Protein AF-A0A1M5LAU8-F1 (afdb_monomer)

Mean predicted aligned error: 12.4 Å

Sequence (121 aa):
MTQSQPYWGGLESFYNTNSQVSGYITAKPKKMEINEFINKHKIQKKILNSFSHLVNSNKIEDLNIEDKEISIDIKKFDYKQTELNQHSFQTSILKNKKEIGYYTVIFTNEGNEIDDFFVIN

Solvent-accessible surface area (backbone atoms only — not comparable to full-atom values): 7764 Å² total; per-residue (Å²): 140,82,85,87,85,86,89,87,80,85,88,84,88,79,88,78,91,75,77,92,79,86,72,84,77,80,72,75,77,56,77,70,60,54,54,51,50,38,61,78,54,41,42,65,61,50,52,54,51,51,51,52,48,54,62,69,76,46,55,46,77,83,65,71,41,97,60,85,78,58,47,66,45,80,91,52,62,52,76,46,72,45,99,83,66,29,45,35,39,36,27,45,27,28,43,92,88,36,76,48,32,38,38,34,41,31,22,44,88,87,52,45,80,75,52,75,46,83,46,67,114

pLDDT: mean 80.53, std 23.38, range [31.09, 97.38]

Nearest PDB structures (foldseek):
  4ayd-assembly2_C  TM=8.236E-01  e=9.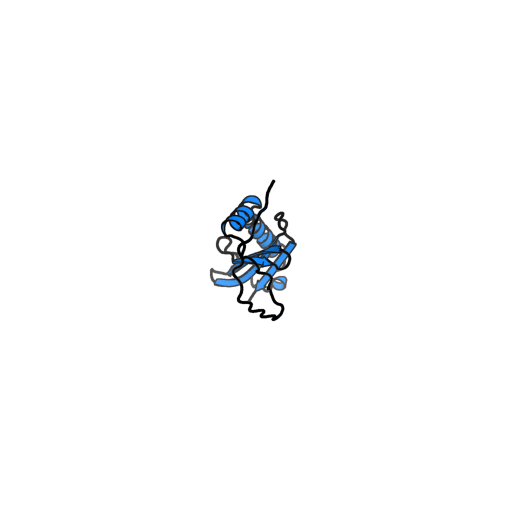091E-01  Neisseria meningitidis MC58
  4aye-assembly3_F  TM=7.198E-01  e=9.677E-01  Neisseria meningitidis MC58
  5nqp-assembly3_B  TM=7.014E-01  e=9.091E-01  Neisseria meningitidis
  8v1l-assembly1_A  TM=6.044E-01  e=3.595E+00  Homo sapiens
  6ntr-assembly4_D  TM=4.571E-01  e=8.624E+00  Brucella abortus

Foldseek 3Di:
DDDDDDDDDDDDDDDDDDDDDDDDPPPFPDPVVVVVLCVVLVLLVVQQVVVVCVLVVDDCVVLVHPDSQKDWPSVDWDWDQDPVRKIKIKTFIDDPNDGFWMKIWIADSVGHTDDIDRDGD

Organism: NCBI:txid468056

Structure (mmCIF, N/CA/C/O backbone):
data_AF-A0A1M5LAU8-F1
#
_entry.id   AF-A0A1M5LAU8-F1
#
loop_
_atom_site.group_PDB
_atom_site.id
_atom_site.type_symbol
_atom_site.label_atom_id
_atom_site.label_alt_id
_atom_site.label_comp_id
_atom_site.label_asym_id
_atom_site.label_entity_id
_atom_site.label_seq_id
_atom_site.pdbx_PDB_ins_code
_atom_site.Cartn_x
_atom_site.Cartn_y
_atom_site.Cartn_z
_atom_site.occupancy
_atom_site.B_iso_or_equiv
_atom_site.auth_seq_id
_atom_site.auth_comp_id
_atom_site.auth_asym_id
_atom_site.auth_atom_id
_atom_site.pdbx_PDB_model_num
ATOM 1 N N . MET A 1 1 ? 62.198 -28.556 -41.399 1.00 43.38 1 MET A N 1
ATOM 2 C CA . MET A 1 1 ? 62.046 -30.013 -41.180 1.00 43.38 1 MET A CA 1
ATOM 3 C C . MET A 1 1 ? 62.850 -30.289 -39.914 1.00 43.38 1 MET A C 1
ATOM 5 O O . MET A 1 1 ? 63.981 -29.841 -39.877 1.00 43.38 1 MET A O 1
ATOM 9 N N . THR A 1 2 ? 62.330 -30.801 -38.799 1.00 36.25 2 THR A N 1
ATOM 10 C CA . THR A 1 2 ? 61.552 -32.036 -38.652 1.00 36.25 2 THR A CA 1
ATOM 11 C C . THR A 1 2 ? 60.929 -32.063 -37.237 1.00 36.25 2 THR A C 1
ATOM 13 O O . THR A 1 2 ? 61.617 -31.782 -36.267 1.00 36.25 2 THR A O 1
ATOM 16 N N . GLN A 1 3 ? 59.629 -32.374 -37.191 1.00 33.59 3 GLN A N 1
ATOM 17 C CA . GLN A 1 3 ? 58.858 -33.184 -36.226 1.00 33.59 3 GLN A CA 1
ATOM 18 C C . GLN A 1 3 ? 58.784 -32.877 -34.714 1.00 33.59 3 GLN A C 1
ATOM 20 O O . GLN A 1 3 ? 59.742 -32.961 -33.956 1.00 33.59 3 GLN A O 1
ATOM 25 N N . SER A 1 4 ? 57.527 -32.687 -34.299 1.00 44.31 4 SER A N 1
ATOM 26 C CA . SER A 1 4 ? 56.950 -32.889 -32.969 1.00 44.31 4 SER A CA 1
ATOM 27 C C . SER A 1 4 ? 56.975 -34.358 -32.527 1.00 44.31 4 SER A C 1
ATOM 29 O O . SER A 1 4 ? 56.765 -35.246 -33.353 1.00 44.31 4 SER A O 1
ATOM 31 N N . GLN A 1 5 ? 57.058 -34.596 -31.213 1.00 43.62 5 GLN A N 1
ATOM 32 C CA . GLN A 1 5 ? 56.489 -35.786 -30.567 1.00 43.62 5 GLN A CA 1
ATOM 33 C C . GLN A 1 5 ? 55.802 -35.430 -29.229 1.00 43.62 5 GLN A C 1
ATOM 35 O O . GLN A 1 5 ? 56.149 -34.409 -28.631 1.00 43.62 5 GLN A O 1
ATOM 40 N N . PRO A 1 6 ? 54.795 -36.219 -28.796 1.00 47.03 6 PRO A N 1
ATOM 41 C CA . PRO A 1 6 ? 53.782 -35.817 -27.820 1.00 47.03 6 PRO A CA 1
ATOM 42 C C . PRO A 1 6 ? 54.034 -36.398 -26.420 1.00 47.03 6 PRO A C 1
ATOM 44 O O . PRO A 1 6 ? 54.649 -37.455 -26.286 1.00 47.03 6 PRO A O 1
ATOM 47 N N . TYR A 1 7 ? 53.488 -35.757 -25.382 1.00 35.19 7 TYR A N 1
ATOM 48 C CA . TYR A 1 7 ? 53.433 -36.334 -24.036 1.00 35.19 7 TYR A CA 1
ATOM 49 C C . TYR A 1 7 ? 52.019 -36.836 -23.730 1.00 35.19 7 TYR A C 1
ATOM 51 O O . TYR A 1 7 ? 51.059 -36.066 -23.710 1.00 35.19 7 TYR A O 1
ATOM 59 N N . TRP A 1 8 ? 51.923 -38.146 -23.511 1.00 34.69 8 TRP A N 1
ATOM 60 C CA . TRP A 1 8 ? 50.771 -38.852 -22.965 1.00 34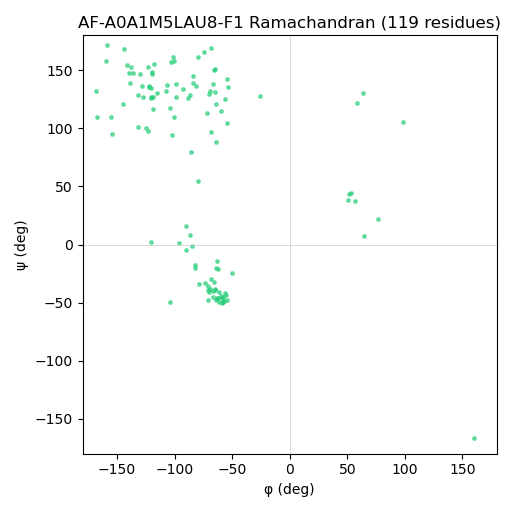.69 8 TRP A CA 1
ATOM 61 C C . TRP A 1 8 ? 50.928 -38.975 -21.447 1.00 34.69 8 TRP A C 1
ATOM 63 O O . TRP A 1 8 ? 51.978 -39.386 -20.960 1.00 34.69 8 TRP A O 1
ATOM 73 N N . GLY A 1 9 ? 49.858 -38.681 -20.714 1.00 37.81 9 GLY A N 1
ATOM 74 C CA . GLY A 1 9 ? 49.680 -39.023 -19.305 1.00 37.81 9 GLY A CA 1
ATOM 75 C C . GLY A 1 9 ? 48.185 -39.115 -19.016 1.00 37.81 9 GLY A C 1
ATOM 76 O O . GLY A 1 9 ? 47.536 -38.090 -18.839 1.00 37.81 9 GLY A O 1
ATOM 77 N N . GLY A 1 10 ? 47.646 -40.339 -19.089 1.00 33.84 10 GLY A N 1
ATOM 78 C CA . GLY A 1 10 ? 46.235 -40.686 -18.870 1.00 33.84 10 GLY A CA 1
ATOM 79 C C . GLY A 1 10 ? 45.777 -40.460 -17.421 1.00 33.84 10 GLY A C 1
ATOM 80 O O . GLY A 1 10 ? 46.599 -40.397 -16.515 1.00 33.84 10 GLY A O 1
ATOM 81 N N . LEU A 1 11 ? 44.497 -40.146 -17.202 1.00 36.56 11 LEU A N 1
ATOM 82 C CA . LEU A 1 11 ? 43.328 -41.046 -17.088 1.00 36.56 11 LEU A CA 1
ATOM 83 C C . LEU A 1 11 ? 43.000 -41.293 -15.612 1.00 36.56 11 LEU A C 1
ATOM 85 O O . LEU A 1 11 ? 43.663 -42.105 -14.992 1.00 36.56 11 LEU A O 1
ATOM 89 N N . GLU A 1 12 ? 41.925 -40.674 -15.118 1.00 39.06 12 GLU A N 1
ATOM 90 C CA . GLU A 1 12 ? 40.815 -41.418 -14.510 1.00 39.06 12 GLU A CA 1
ATOM 91 C C . GLU A 1 12 ? 39.492 -40.710 -14.839 1.00 39.06 12 GLU A C 1
ATOM 93 O O . GLU A 1 12 ? 39.292 -39.524 -14.579 1.00 39.06 12 GLU A O 1
ATOM 98 N N . SER A 1 13 ? 38.612 -41.462 -15.500 1.00 36.34 13 SER A N 1
ATOM 99 C CA . SER A 1 13 ? 37.209 -41.136 -15.728 1.00 36.34 13 SER A CA 1
ATOM 100 C C . SER A 1 13 ? 36.402 -41.488 -14.489 1.00 36.34 13 SER A C 1
ATOM 102 O O . SER A 1 13 ? 36.483 -42.621 -14.030 1.00 36.34 13 SER A O 1
ATOM 104 N N . PHE A 1 14 ? 35.491 -40.606 -14.088 1.00 36.47 14 PHE A N 1
ATOM 105 C CA . PHE A 1 14 ? 34.209 -41.042 -13.544 1.00 36.47 14 PHE A CA 1
ATOM 106 C C . PHE A 1 14 ? 33.097 -40.257 -14.234 1.00 36.47 14 PHE A C 1
ATOM 108 O O . PHE A 1 14 ? 32.829 -39.099 -13.922 1.00 36.47 14 PHE A O 1
ATOM 115 N N . TYR A 1 15 ? 32.448 -40.910 -15.198 1.00 31.09 15 TYR A N 1
ATOM 116 C CA . TYR A 1 15 ? 31.085 -40.561 -15.567 1.00 31.09 15 TYR A CA 1
ATOM 117 C C . TYR A 1 15 ? 30.193 -40.852 -14.358 1.00 31.09 15 TYR A C 1
ATOM 119 O O . TYR A 1 15 ? 30.101 -41.997 -13.921 1.00 31.09 15 TYR A O 1
ATOM 127 N N . ASN A 1 16 ? 29.503 -39.833 -13.852 1.00 35.41 16 ASN A N 1
ATOM 128 C CA . ASN A 1 16 ? 28.250 -40.035 -13.138 1.00 35.41 16 ASN A CA 1
ATOM 129 C C . ASN A 1 16 ? 27.170 -39.208 -13.837 1.00 35.41 16 ASN A C 1
ATOM 131 O O . ASN A 1 16 ? 27.059 -37.996 -13.668 1.00 35.41 16 ASN A O 1
ATOM 135 N N . THR A 1 17 ? 26.416 -39.886 -14.695 1.00 45.34 17 THR A N 1
ATOM 136 C CA . THR A 1 17 ? 25.131 -39.430 -15.207 1.00 45.34 17 THR A CA 1
ATOM 137 C C . THR A 1 17 ? 24.105 -39.529 -14.089 1.00 45.34 17 THR A C 1
ATOM 139 O O . THR A 1 17 ? 23.742 -40.639 -13.714 1.00 45.34 17 THR A O 1
ATOM 142 N N . ASN A 1 18 ? 23.589 -38.397 -13.613 1.00 35.59 18 ASN A N 1
ATOM 143 C CA . ASN A 1 18 ? 22.239 -38.332 -13.066 1.00 35.59 18 ASN A CA 1
ATOM 144 C C . ASN A 1 18 ? 21.671 -36.912 -13.170 1.00 35.59 18 ASN A C 1
ATOM 146 O O . ASN A 1 18 ? 22.083 -36.006 -12.459 1.00 35.59 18 ASN A O 1
ATOM 150 N N . SER A 1 19 ? 20.694 -36.805 -14.072 1.00 34.84 19 SER A N 1
ATOM 151 C CA . SER A 1 19 ? 19.398 -36.151 -13.890 1.00 34.84 19 SER A CA 1
ATOM 152 C C . SER A 1 19 ? 19.324 -34.640 -13.615 1.00 34.84 19 SER A C 1
ATOM 154 O O . SER A 1 19 ? 19.918 -34.094 -12.693 1.00 34.84 19 SER A O 1
ATOM 156 N N . GLN A 1 20 ? 18.466 -33.995 -14.412 1.00 44.34 20 GLN A N 1
ATOM 157 C CA . GLN A 1 20 ? 17.750 -32.747 -14.127 1.00 44.34 20 GLN A CA 1
ATOM 158 C C . GLN A 1 20 ? 17.550 -32.524 -12.619 1.00 44.34 20 GLN A C 1
ATOM 160 O O . GLN A 1 20 ? 17.037 -33.421 -11.959 1.00 44.34 20 GLN A O 1
ATOM 165 N N . VAL A 1 21 ? 17.938 -31.364 -12.077 1.00 43.25 21 VAL A N 1
ATOM 166 C CA . VAL A 1 21 ? 17.101 -30.159 -11.894 1.00 43.25 21 VAL A CA 1
ATOM 167 C C . VAL A 1 21 ? 18.053 -29.005 -11.533 1.00 43.25 21 VAL A C 1
ATOM 169 O O . VAL A 1 21 ? 18.616 -28.997 -10.443 1.00 43.25 21 VAL A O 1
ATOM 172 N N . SER A 1 22 ? 18.273 -28.023 -12.412 1.00 33.66 22 SER A N 1
ATOM 173 C CA . SER A 1 22 ? 18.903 -26.763 -11.984 1.00 33.66 22 SER A CA 1
ATOM 174 C C . SER A 1 22 ? 17.795 -25.734 -11.863 1.00 33.66 22 SER A C 1
ATOM 176 O O . SER A 1 22 ? 17.319 -25.188 -12.856 1.00 33.66 22 SER A O 1
ATOM 178 N N . GLY A 1 23 ? 17.291 -25.609 -10.635 1.00 35.16 23 GLY A N 1
ATOM 179 C CA . GLY A 1 23 ? 16.216 -24.697 -10.287 1.00 35.16 23 GLY A CA 1
ATOM 180 C C . GLY A 1 23 ? 16.551 -23.272 -10.704 1.00 35.16 23 GLY A C 1
ATOM 181 O O . GLY A 1 23 ? 17.694 -22.827 -10.597 1.00 35.16 23 GLY A O 1
ATOM 182 N N . TYR A 1 24 ? 15.534 -22.551 -11.164 1.00 38.94 24 TYR A N 1
ATOM 183 C CA . TYR A 1 24 ? 15.59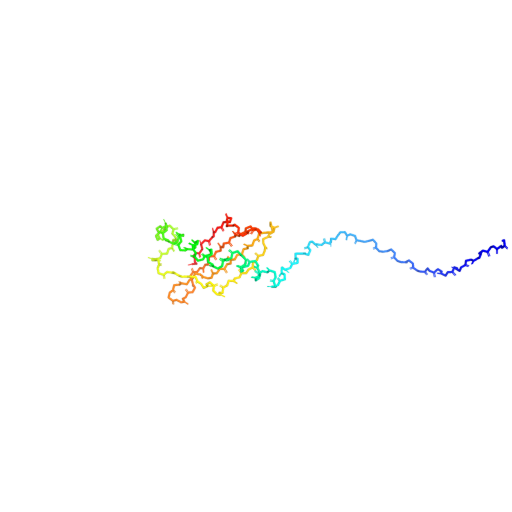0 -21.107 -11.296 1.00 38.94 24 TYR A CA 1
ATOM 184 C C . TYR A 1 24 ? 15.991 -20.527 -9.938 1.00 38.94 24 TYR A C 1
ATOM 186 O O . TYR A 1 24 ? 15.200 -20.511 -8.996 1.00 38.94 24 TYR A O 1
ATOM 194 N N . ILE A 1 25 ? 17.244 -20.091 -9.817 1.00 45.47 25 ILE A N 1
ATOM 195 C CA . ILE A 1 25 ? 17.686 -19.305 -8.674 1.00 45.47 25 ILE A CA 1
ATOM 196 C C . ILE A 1 25 ? 16.975 -17.964 -8.828 1.00 45.47 25 ILE A C 1
ATOM 198 O O . ILE A 1 25 ? 17.412 -17.107 -9.594 1.00 45.47 25 ILE A O 1
ATOM 202 N N . THR A 1 26 ? 15.849 -17.787 -8.139 1.00 47.00 26 THR A N 1
ATOM 203 C CA . THR A 1 26 ? 15.236 -16.475 -7.932 1.00 47.00 26 THR A CA 1
ATOM 204 C C . THR A 1 26 ? 16.222 -15.663 -7.098 1.00 47.00 26 THR A C 1
ATOM 206 O O . THR A 1 26 ? 16.231 -15.711 -5.866 1.00 47.00 26 THR A O 1
ATOM 209 N N . ALA A 1 27 ? 17.143 -14.978 -7.777 1.00 50.94 27 ALA A N 1
ATOM 210 C CA . ALA A 1 27 ? 18.071 -14.064 -7.142 1.00 50.94 27 ALA A CA 1
ATOM 211 C C . ALA A 1 27 ? 17.241 -12.981 -6.452 1.00 50.94 27 ALA A C 1
ATOM 213 O O . ALA A 1 27 ? 16.520 -12.228 -7.104 1.00 50.94 27 ALA A O 1
ATOM 214 N N . LYS A 1 28 ? 17.308 -12.927 -5.118 1.00 53.47 28 LYS A N 1
ATOM 215 C CA . LYS A 1 28 ? 16.715 -11.821 -4.368 1.00 53.47 28 LYS A CA 1
ATOM 216 C C . LYS A 1 28 ? 17.327 -10.524 -4.916 1.00 53.47 28 LYS A C 1
ATOM 218 O O . LYS A 1 28 ? 18.558 -10.428 -4.921 1.00 53.47 28 LYS A O 1
ATOM 223 N N . PRO A 1 29 ? 16.522 -9.550 -5.366 1.00 58.12 29 PRO A N 1
ATOM 224 C CA . PRO A 1 29 ? 17.033 -8.283 -5.878 1.00 58.12 29 PRO A CA 1
ATOM 225 C C . PRO A 1 29 ? 17.971 -7.643 -4.856 1.00 58.12 29 PRO A C 1
ATOM 227 O O . PRO A 1 29 ? 17.706 -7.629 -3.645 1.00 58.12 29 PRO A O 1
ATOM 230 N N . LYS A 1 30 ? 19.109 -7.146 -5.337 1.00 63.06 30 LYS A N 1
ATOM 231 C CA . LYS A 1 30 ? 20.138 -6.567 -4.477 1.00 63.06 30 LYS A CA 1
ATOM 232 C C . LYS A 1 30 ? 19.546 -5.315 -3.825 1.00 63.06 30 LYS A C 1
ATOM 234 O O . LYS A 1 30 ? 19.000 -4.458 -4.509 1.00 63.06 30 LYS A O 1
ATOM 239 N N . LYS A 1 31 ? 19.673 -5.171 -2.500 1.00 62.28 31 LYS A N 1
ATOM 240 C CA . LYS A 1 31 ? 19.082 -4.066 -1.705 1.00 62.28 31 LYS A CA 1
ATOM 241 C C . LYS A 1 31 ? 19.363 -2.650 -2.262 1.00 62.28 31 LYS A C 1
ATOM 243 O O . LYS A 1 31 ? 18.609 -1.722 -1.995 1.00 62.28 31 LYS A O 1
ATOM 248 N N . MET A 1 32 ? 20.444 -2.485 -3.025 1.00 64.56 32 MET A N 1
ATOM 249 C CA . MET A 1 32 ? 20.804 -1.233 -3.697 1.00 64.56 32 MET A CA 1
ATOM 250 C C . MET A 1 32 ? 19.855 -0.886 -4.861 1.00 64.56 32 MET A C 1
ATOM 252 O O . MET A 1 32 ? 19.423 0.256 -4.962 1.00 64.56 32 MET A O 1
ATOM 256 N N . GLU A 1 33 ? 19.443 -1.873 -5.659 1.00 82.44 33 GLU A N 1
ATOM 257 C CA . GLU A 1 33 ? 18.597 -1.683 -6.849 1.00 82.44 33 GLU A CA 1
ATOM 258 C C . GLU A 1 33 ? 17.154 -1.308 -6.476 1.00 82.44 33 GLU A C 1
ATOM 260 O O . GLU A 1 33 ? 16.529 -0.469 -7.122 1.00 82.44 33 GLU A O 1
ATOM 265 N N . ILE A 1 34 ? 16.629 -1.862 -5.377 1.00 89.00 34 ILE A N 1
ATOM 266 C CA . ILE A 1 34 ? 15.270 -1.540 -4.921 1.00 89.00 34 ILE A CA 1
ATOM 267 C C . ILE A 1 34 ? 15.160 -0.119 -4.357 1.00 89.00 34 ILE A C 1
ATOM 269 O O . ILE A 1 34 ? 14.186 0.577 -4.632 1.00 89.00 34 ILE A O 1
ATOM 273 N N . ASN A 1 35 ? 16.163 0.352 -3.610 1.00 91.12 35 ASN A N 1
ATOM 274 C CA . ASN A 1 35 ? 16.166 1.724 -3.098 1.00 91.12 35 ASN A CA 1
ATOM 275 C C . ASN A 1 35 ? 16.233 2.744 -4.243 1.00 91.12 35 ASN A C 1
ATOM 277 O O . ASN A 1 35 ? 15.562 3.775 -4.194 1.00 91.12 35 ASN A O 1
ATOM 281 N N . GLU A 1 36 ? 17.005 2.447 -5.290 1.00 93.56 36 GLU A N 1
ATOM 282 C CA . GLU A 1 36 ? 17.034 3.256 -6.508 1.00 93.56 36 GLU A CA 1
ATOM 283 C C . GLU A 1 36 ? 15.670 3.281 -7.198 1.00 93.56 36 GLU A C 1
ATOM 285 O O . GLU A 1 36 ? 15.184 4.364 -7.527 1.00 93.56 36 GLU A O 1
ATOM 290 N N . PHE A 1 37 ? 15.008 2.129 -7.342 1.00 93.56 37 PHE A N 1
ATOM 291 C CA . PHE A 1 37 ? 13.653 2.049 -7.890 1.00 93.56 37 PHE A CA 1
ATOM 292 C C . PHE A 1 37 ? 12.649 2.884 -7.076 1.00 93.56 37 PHE A C 1
ATOM 294 O O . PHE A 1 37 ? 11.934 3.720 -7.639 1.00 93.56 37 PHE A O 1
ATOM 301 N N . ILE A 1 38 ? 12.644 2.726 -5.746 1.00 94.38 38 ILE A N 1
ATOM 302 C CA . ILE A 1 38 ? 11.774 3.475 -4.826 1.00 94.38 38 ILE A CA 1
ATOM 303 C C . ILE A 1 38 ? 11.942 4.982 -5.026 1.00 94.38 38 ILE A C 1
ATOM 305 O O . ILE A 1 38 ? 10.949 5.706 -5.154 1.00 94.38 38 ILE A O 1
ATOM 309 N N . ASN A 1 39 ? 13.190 5.448 -5.080 1.00 95.44 39 ASN A N 1
ATOM 310 C CA . ASN A 1 39 ? 13.511 6.865 -5.210 1.00 95.44 39 ASN A CA 1
ATOM 311 C C . ASN A 1 39 ? 13.171 7.403 -6.603 1.00 95.44 39 ASN A C 1
ATOM 313 O O . ASN A 1 39 ? 12.498 8.430 -6.720 1.00 95.44 39 ASN A O 1
ATOM 317 N N . LYS A 1 40 ? 13.586 6.695 -7.660 1.00 96.38 40 LYS A N 1
ATOM 318 C CA . LYS A 1 40 ? 13.357 7.075 -9.060 1.00 96.38 40 LYS A CA 1
ATOM 319 C C . LYS A 1 40 ? 11.869 7.229 -9.365 1.00 96.38 40 LYS A C 1
ATOM 321 O O . LYS A 1 40 ? 11.467 8.220 -9.972 1.00 96.38 40 LYS A O 1
ATOM 326 N N . HIS A 1 41 ? 11.049 6.283 -8.907 1.00 96.25 41 HIS A N 1
ATOM 327 C CA . HIS A 1 41 ? 9.613 6.247 -9.200 1.00 96.25 41 HIS A CA 1
ATOM 328 C C . HIS A 1 41 ? 8.740 6.869 -8.101 1.00 96.25 41 HIS A C 1
ATOM 330 O O . HIS A 1 41 ? 7.517 6.917 -8.244 1.00 96.25 41 HIS A O 1
ATOM 336 N N . LYS A 1 42 ? 9.352 7.398 -7.030 1.00 96.25 42 LYS A N 1
ATOM 337 C CA . LYS A 1 42 ? 8.669 8.010 -5.875 1.00 96.25 42 LYS A CA 1
ATOM 338 C C . LYS A 1 42 ? 7.616 7.076 -5.266 1.00 96.25 42 LYS A C 1
ATOM 340 O O . LYS A 1 42 ? 6.506 7.510 -4.951 1.00 96.25 42 LYS A O 1
ATOM 345 N N . ILE A 1 43 ? 7.969 5.801 -5.098 1.00 95.56 43 ILE A N 1
ATOM 346 C CA . ILE A 1 43 ? 7.039 4.722 -4.725 1.00 95.56 43 ILE A CA 1
ATOM 347 C C . ILE A 1 43 ? 6.286 5.030 -3.431 1.00 95.56 43 ILE A C 1
ATOM 349 O O . ILE A 1 43 ? 5.067 4.906 -3.398 1.00 95.56 43 ILE A O 1
ATOM 353 N N . GLN A 1 44 ? 6.965 5.551 -2.406 1.00 95.62 44 GLN A N 1
ATOM 354 C CA . GLN A 1 44 ? 6.308 5.924 -1.148 1.00 95.62 44 GLN A CA 1
ATOM 355 C C . GLN A 1 44 ? 5.160 6.923 -1.348 1.00 95.62 44 GLN A C 1
ATOM 357 O O . GLN A 1 44 ? 4.092 6.777 -0.760 1.00 95.62 44 GLN A O 1
ATOM 362 N N . LYS A 1 45 ? 5.357 7.927 -2.215 1.00 96.12 45 LYS A N 1
ATOM 363 C CA . LYS A 1 45 ? 4.317 8.912 -2.533 1.00 96.12 45 LYS A CA 1
ATOM 364 C C . LYS A 1 45 ? 3.153 8.264 -3.282 1.00 96.12 45 LYS A C 1
ATOM 366 O O . LYS A 1 45 ? 2.007 8.610 -3.021 1.00 96.12 45 LYS A O 1
ATOM 371 N N . LYS A 1 46 ? 3.443 7.347 -4.209 1.00 96.31 46 LYS A N 1
ATOM 372 C CA . LYS A 1 46 ? 2.409 6.631 -4.965 1.00 96.31 46 LYS A CA 1
ATOM 373 C C . LYS A 1 46 ? 1.552 5.761 -4.052 1.00 96.31 46 LYS A C 1
ATOM 375 O O . LYS A 1 46 ? 0.341 5.910 -4.084 1.00 96.31 46 LYS A O 1
ATOM 380 N N . ILE A 1 47 ? 2.170 4.973 -3.173 1.00 96.69 47 ILE A N 1
ATOM 381 C CA . ILE A 1 47 ? 1.454 4.135 -2.199 1.00 96.69 47 ILE A CA 1
ATOM 382 C C . ILE A 1 47 ? 0.568 4.994 -1.286 1.00 96.69 47 ILE A C 1
ATOM 384 O O . ILE A 1 47 ? -0.600 4.673 -1.111 1.00 96.69 47 ILE A O 1
ATOM 388 N N . LEU A 1 48 ? 1.077 6.112 -0.747 1.00 96.75 48 LEU A N 1
ATOM 389 C CA . LEU A 1 48 ? 0.271 7.022 0.084 1.00 96.75 48 LEU A CA 1
ATOM 390 C C . LEU A 1 48 ? -0.937 7.591 -0.665 1.00 96.75 48 LEU A C 1
ATOM 392 O O . LEU A 1 48 ? -2.033 7.663 -0.112 1.00 96.75 48 LEU A O 1
ATOM 396 N N . ASN A 1 49 ? -0.733 8.015 -1.913 1.00 96.00 49 ASN A N 1
ATOM 397 C CA . ASN A 1 49 ? -1.801 8.566 -2.739 1.00 96.00 49 ASN A CA 1
ATOM 398 C C . ASN A 1 49 ? -2.850 7.505 -3.085 1.00 96.00 49 ASN A C 1
ATOM 400 O O . ASN A 1 49 ? -4.039 7.788 -2.972 1.00 96.00 49 ASN A O 1
ATOM 404 N N . SER A 1 50 ? -2.402 6.314 -3.482 1.00 95.62 50 SER A N 1
ATOM 405 C CA . SER A 1 50 ? -3.247 5.171 -3.828 1.00 95.62 50 SER A CA 1
ATOM 406 C C . SER A 1 50 ? -4.081 4.734 -2.613 1.00 95.62 50 SER A C 1
ATOM 408 O O . SER A 1 50 ? -5.308 4.770 -2.671 1.00 95.62 50 SER A O 1
ATOM 410 N N . PHE A 1 51 ? -3.450 4.546 -1.446 1.00 96.62 51 PHE A N 1
ATOM 411 C CA . PHE A 1 51 ? -4.149 4.248 -0.190 1.00 96.62 51 PHE A CA 1
ATOM 412 C C . PHE A 1 51 ? -5.191 5.315 0.177 1.00 96.62 51 PHE A C 1
ATOM 414 O O . PHE A 1 51 ? -6.340 5.002 0.479 1.00 96.62 51 PHE A O 1
ATOM 421 N N . SER A 1 52 ? -4.809 6.596 0.129 1.00 95.94 52 SER A N 1
ATOM 422 C CA . SER A 1 52 ? -5.727 7.700 0.428 1.00 95.94 52 SER A CA 1
ATOM 423 C C . SER A 1 52 ? -6.913 7.726 -0.538 1.00 95.94 52 SER A C 1
ATOM 425 O O . SER A 1 52 ? -8.051 7.938 -0.118 1.00 95.94 52 SER A O 1
ATOM 427 N N . HIS A 1 53 ? -6.673 7.485 -1.827 1.00 95.00 53 HIS A N 1
ATOM 428 C CA . HIS A 1 53 ? -7.731 7.405 -2.825 1.00 95.00 53 HIS A CA 1
ATOM 429 C C . HIS A 1 53 ? -8.681 6.236 -2.544 1.00 95.00 53 HIS A C 1
ATOM 431 O O . HIS A 1 53 ? -9.895 6.442 -2.553 1.00 95.00 53 HIS A O 1
ATOM 437 N N . LEU A 1 54 ? -8.152 5.046 -2.243 1.00 95.12 54 LEU A N 1
ATOM 438 C CA . LEU A 1 54 ? -8.939 3.860 -1.902 1.00 95.12 54 LEU A CA 1
ATOM 439 C C . LEU A 1 54 ? -9.832 4.113 -0.683 1.00 95.12 54 LEU A C 1
ATOM 441 O O . LEU A 1 54 ? -11.044 3.905 -0.758 1.00 95.12 54 LEU A O 1
ATOM 445 N N . VAL A 1 55 ? -9.272 4.6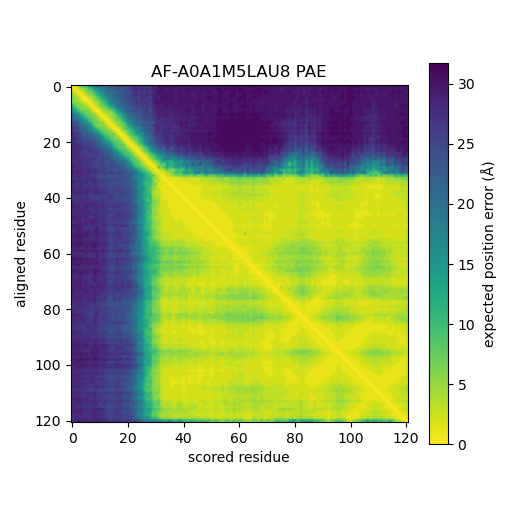31 0.413 1.00 95.56 55 VAL A N 1
ATOM 446 C CA . VAL A 1 55 ? -10.030 4.885 1.651 1.00 95.56 55 VAL A CA 1
ATOM 447 C C . VAL A 1 55 ? -11.100 5.959 1.444 1.00 95.56 55 VAL A C 1
ATOM 449 O O . VAL A 1 55 ? -12.217 5.853 1.954 1.00 95.56 55 VAL A O 1
ATOM 452 N N . ASN A 1 56 ? -10.800 7.009 0.679 1.00 95.38 56 ASN A N 1
ATOM 453 C CA . ASN A 1 56 ? -11.735 8.116 0.489 1.00 95.38 56 ASN A CA 1
ATOM 454 C C . ASN A 1 56 ? -12.844 7.810 -0.521 1.00 95.38 56 ASN A C 1
ATOM 456 O O . ASN A 1 56 ? -13.969 8.264 -0.313 1.00 95.38 56 ASN A O 1
ATOM 460 N N . SER A 1 57 ? -12.554 7.023 -1.558 1.00 95.25 57 SER A N 1
ATOM 461 C CA . SER A 1 57 ? -13.503 6.732 -2.641 1.00 95.25 57 SER A CA 1
ATOM 462 C C . SER A 1 57 ? -14.499 5.624 -2.305 1.00 95.25 57 SER A C 1
ATOM 464 O O . SER A 1 57 ? -15.558 5.561 -2.923 1.00 95.25 57 SER A O 1
ATOM 466 N N . ASN A 1 58 ? -14.191 4.776 -1.323 1.00 94.19 58 ASN A N 1
ATOM 467 C CA . ASN A 1 58 ? -15.068 3.688 -0.895 1.00 94.19 58 ASN A CA 1
ATOM 468 C C . ASN A 1 58 ? -15.846 4.048 0.375 1.00 94.19 58 ASN A C 1
ATOM 470 O O . ASN A 1 58 ? -15.452 4.936 1.146 1.00 94.19 58 ASN A O 1
ATOM 474 N N . LYS A 1 59 ? -16.975 3.370 0.598 1.00 94.69 59 LYS A N 1
ATOM 475 C CA . LYS A 1 59 ? -17.690 3.461 1.874 1.00 94.69 59 LYS A CA 1
ATOM 476 C C . LYS A 1 59 ? -17.017 2.572 2.917 1.00 94.69 59 LYS A C 1
ATOM 478 O O . LYS A 1 59 ? -16.232 1.689 2.586 1.00 94.69 59 LYS A O 1
ATOM 483 N N . ILE A 1 60 ? -17.307 2.829 4.188 1.00 94.06 60 ILE A N 1
ATOM 484 C CA . ILE A 1 60 ? -16.698 2.083 5.299 1.00 94.06 60 ILE A CA 1
ATOM 485 C C . ILE A 1 60 ? -17.134 0.610 5.296 1.00 94.06 60 ILE A C 1
ATOM 487 O O . ILE A 1 60 ? -16.333 -0.267 5.606 1.00 94.06 60 ILE A O 1
ATOM 491 N N . GLU A 1 61 ? -18.362 0.332 4.849 1.00 92.38 61 GLU A N 1
ATOM 492 C CA . GLU A 1 61 ? -18.918 -1.016 4.740 1.00 92.38 61 GLU A CA 1
ATOM 493 C C . GLU A 1 61 ? -18.228 -1.823 3.634 1.00 92.38 61 GLU A C 1
ATOM 495 O O . GLU A 1 61 ? -17.948 -3.004 3.824 1.00 92.38 61 GLU A O 1
ATOM 500 N N . ASP A 1 62 ? -17.894 -1.174 2.512 1.00 92.69 62 ASP A N 1
ATOM 501 C CA . ASP A 1 62 ? -17.193 -1.804 1.384 1.00 92.69 62 ASP A CA 1
ATOM 502 C C . ASP A 1 62 ? -15.747 -2.176 1.751 1.00 92.69 62 ASP A C 1
ATOM 504 O O . ASP A 1 62 ? -15.189 -3.139 1.230 1.00 92.69 62 ASP A O 1
ATOM 508 N N . LEU A 1 63 ? -15.141 -1.416 2.669 1.00 91.12 63 LEU A N 1
ATOM 509 C CA . LEU A 1 63 ? -13.784 -1.641 3.169 1.00 91.12 63 LEU A CA 1
ATOM 510 C C . LEU A 1 63 ? -13.735 -2.551 4.404 1.00 91.12 63 LEU A C 1
ATOM 512 O O . LEU A 1 63 ? -12.643 -2.864 4.872 1.00 91.12 63 LEU A O 1
ATOM 516 N N . ASN A 1 64 ? -14.890 -2.961 4.940 1.00 91.81 64 ASN A N 1
ATOM 517 C CA . ASN A 1 64 ? -14.997 -3.717 6.188 1.00 91.81 64 ASN A CA 1
ATOM 518 C C . ASN A 1 64 ? -14.238 -3.053 7.361 1.00 91.81 64 ASN A C 1
ATOM 520 O O . ASN A 1 64 ? -13.523 -3.712 8.116 1.00 91.81 64 ASN A O 1
ATOM 524 N N . ILE A 1 65 ? -14.371 -1.730 7.500 1.00 92.44 65 ILE A N 1
ATOM 525 C CA . ILE A 1 65 ? -13.781 -0.938 8.592 1.00 92.44 65 ILE A CA 1
ATOM 526 C C . ILE A 1 65 ? -14.865 -0.165 9.342 1.00 92.44 65 ILE A C 1
ATOM 528 O O . ILE A 1 65 ? -15.892 0.198 8.780 1.00 92.44 65 ILE A O 1
ATOM 532 N N . GLU A 1 66 ? -14.628 0.125 10.620 1.00 90.88 66 GLU A N 1
ATOM 533 C CA . GLU A 1 66 ? -15.586 0.878 11.446 1.00 90.88 66 GLU A CA 1
ATOM 534 C C . GLU A 1 66 ? -15.631 2.375 11.084 1.00 90.88 66 GLU A C 1
ATOM 536 O O . GLU A 1 66 ? -16.673 3.015 11.189 1.00 90.88 66 GLU A O 1
ATOM 541 N N . ASP A 1 67 ? -14.492 2.944 10.678 1.00 93.19 67 ASP A N 1
ATOM 542 C CA . ASP A 1 67 ? -14.332 4.347 10.299 1.00 93.19 67 ASP A CA 1
ATOM 543 C C . ASP A 1 67 ? -13.083 4.526 9.418 1.00 93.19 67 ASP A C 1
ATOM 545 O O . ASP A 1 67 ? -12.284 3.603 9.244 1.00 93.19 67 ASP A O 1
ATOM 549 N N . LYS A 1 68 ? -12.916 5.727 8.852 1.00 93.56 68 LYS A N 1
ATOM 550 C CA . LYS A 1 68 ? -11.785 6.077 7.977 1.00 93.56 68 LYS A CA 1
ATOM 551 C C . LYS A 1 68 ? -10.548 6.575 8.737 1.00 93.56 68 LYS A C 1
ATOM 553 O O . LYS A 1 68 ? -9.599 7.022 8.096 1.00 93.56 68 LYS A O 1
ATOM 558 N N . GLU A 1 69 ? -10.518 6.508 10.070 1.00 95.25 69 GLU A N 1
ATOM 559 C CA . GLU A 1 69 ? -9.365 6.911 10.893 1.00 95.25 69 GLU A CA 1
ATOM 560 C C . GLU A 1 69 ? -8.289 5.814 10.925 1.00 95.25 69 GLU A C 1
ATOM 562 O O . GLU A 1 69 ? -7.830 5.344 11.971 1.00 95.25 69 GLU A O 1
ATOM 567 N N . ILE A 1 70 ? -7.866 5.406 9.731 1.00 95.69 70 ILE A N 1
ATOM 568 C CA . ILE A 1 70 ? -6.837 4.402 9.495 1.00 95.69 70 ILE A CA 1
ATOM 569 C C . ILE A 1 70 ? -5.655 5.024 8.756 1.00 95.69 70 ILE A C 1
ATOM 571 O O . ILE A 1 70 ? -5.765 6.040 8.070 1.00 95.69 70 ILE A O 1
ATOM 575 N N . SER A 1 71 ? -4.487 4.420 8.910 1.00 95.75 71 SER A N 1
ATOM 576 C CA . SER A 1 71 ? -3.240 4.905 8.319 1.00 95.75 71 SER A CA 1
ATOM 577 C C . SER A 1 71 ? -2.360 3.740 7.892 1.00 95.75 71 SER A C 1
ATOM 579 O O . SER A 1 71 ? -2.624 2.604 8.263 1.00 95.75 71 SER A O 1
ATOM 581 N N . ILE A 1 72 ? -1.305 4.016 7.133 1.00 96.50 72 ILE A N 1
ATOM 582 C CA . ILE A 1 72 ? -0.273 3.032 6.791 1.00 96.50 72 ILE A CA 1
ATOM 583 C C . ILE A 1 72 ? 1.095 3.490 7.293 1.00 96.50 72 ILE A C 1
ATOM 585 O O . ILE A 1 72 ? 1.392 4.690 7.293 1.00 96.50 72 ILE A O 1
ATOM 589 N N . ASP A 1 73 ? 1.956 2.551 7.690 1.00 92.25 73 ASP A N 1
ATOM 590 C CA . ASP A 1 73 ? 3.349 2.860 8.040 1.00 92.25 73 ASP A CA 1
ATOM 591 C C . ASP A 1 73 ? 4.231 2.864 6.787 1.00 92.25 73 ASP A C 1
ATOM 593 O O . ASP A 1 73 ? 4.986 1.938 6.513 1.00 92.25 73 ASP A O 1
ATOM 597 N N . ILE A 1 74 ? 4.191 3.952 6.018 1.00 89.50 74 ILE A N 1
ATOM 598 C CA . ILE A 1 74 ? 4.958 4.052 4.764 1.00 89.50 74 ILE A CA 1
ATOM 599 C C . ILE A 1 74 ? 6.489 3.987 4.948 1.00 89.50 74 ILE A C 1
ATOM 601 O O . ILE A 1 74 ? 7.241 3.833 3.981 1.00 89.50 74 ILE A O 1
ATOM 605 N N . LYS A 1 75 ? 6.985 4.135 6.182 1.00 88.25 75 LYS A N 1
ATOM 606 C CA . LYS A 1 75 ? 8.414 3.977 6.489 1.00 88.25 75 LYS A CA 1
ATOM 607 C C . LYS A 1 75 ? 8.794 2.509 6.668 1.00 88.25 75 LYS A C 1
ATOM 609 O O . LYS A 1 75 ? 9.981 2.194 6.594 1.00 88.25 75 LYS A O 1
ATOM 614 N N . LYS A 1 76 ? 7.812 1.635 6.895 1.00 89.25 76 LYS A N 1
ATOM 615 C CA . LYS A 1 76 ? 7.973 0.193 7.060 1.00 89.25 76 LYS A CA 1
ATOM 616 C C . LYS A 1 76 ? 7.084 -0.535 6.062 1.00 89.25 76 LYS A C 1
ATOM 618 O O . LYS A 1 76 ? 5.885 -0.707 6.265 1.00 89.25 76 LYS A O 1
ATOM 623 N N . PHE A 1 77 ? 7.706 -0.975 4.981 1.00 92.38 77 PHE A N 1
ATOM 624 C CA . PHE A 1 77 ? 7.069 -1.871 4.036 1.00 92.38 77 PHE A CA 1
ATOM 625 C C . PHE A 1 77 ? 7.974 -3.057 3.745 1.00 92.38 77 PHE A C 1
ATOM 627 O O . PHE A 1 77 ? 9.203 -2.933 3.693 1.00 92.38 77 PHE A O 1
ATOM 634 N N . ASP A 1 78 ? 7.335 -4.190 3.517 1.00 94.38 78 ASP A N 1
ATOM 635 C CA . ASP A 1 78 ? 7.963 -5.367 2.961 1.00 94.38 78 ASP A CA 1
ATOM 636 C C . ASP A 1 78 ? 7.989 -5.257 1.443 1.00 94.38 78 ASP A C 1
ATOM 638 O O . ASP A 1 78 ? 7.079 -4.715 0.810 1.00 94.38 78 ASP A O 1
ATOM 642 N N . TYR A 1 79 ? 9.060 -5.775 0.856 1.00 94.50 79 TYR A N 1
ATOM 643 C CA . TYR A 1 79 ? 9.242 -5.805 -0.584 1.00 94.50 79 TYR A CA 1
ATOM 644 C C . TYR A 1 79 ? 9.430 -7.237 -1.065 1.00 94.50 79 TYR A C 1
ATOM 646 O O . TYR A 1 79 ? 10.228 -8.002 -0.513 1.00 94.50 79 TYR A O 1
ATOM 654 N N . LYS A 1 80 ? 8.736 -7.569 -2.152 1.00 94.12 80 LYS A N 1
ATOM 655 C CA . LYS A 1 80 ? 8.885 -8.828 -2.873 1.00 94.12 80 LYS A CA 1
ATOM 656 C C . LYS A 1 80 ? 8.836 -8.564 -4.374 1.00 94.12 80 LYS A C 1
ATOM 658 O O . LYS A 1 80 ? 8.001 -7.802 -4.852 1.00 94.12 80 LYS A O 1
ATOM 663 N N . GLN A 1 81 ? 9.695 -9.248 -5.120 1.00 93.25 81 GLN A N 1
ATOM 664 C CA . GLN A 1 81 ? 9.543 -9.351 -6.566 1.00 93.25 81 GLN A CA 1
ATOM 665 C C . GLN A 1 81 ? 8.613 -10.526 -6.885 1.00 93.25 81 GLN A C 1
ATOM 667 O O . GLN A 1 81 ? 8.791 -11.622 -6.344 1.00 93.25 81 GLN A O 1
ATOM 672 N N . THR A 1 82 ? 7.586 -10.291 -7.699 1.00 90.88 82 THR A N 1
ATOM 673 C CA . THR A 1 82 ? 6.644 -11.342 -8.110 1.00 90.88 82 THR A CA 1
ATOM 674 C C . THR A 1 82 ? 7.287 -12.265 -9.147 1.00 90.88 82 THR A C 1
ATOM 676 O O . THR A 1 82 ? 8.313 -11.935 -9.742 1.00 90.88 82 THR A O 1
ATOM 679 N N . GLU A 1 83 ? 6.671 -13.420 -9.400 1.00 90.06 83 GLU A N 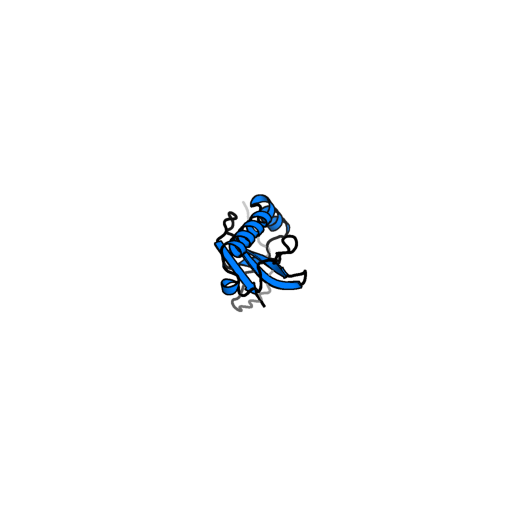1
ATOM 680 C CA . GLU A 1 83 ? 7.127 -14.371 -10.429 1.00 90.06 83 GLU A CA 1
ATOM 681 C C . GLU A 1 83 ? 7.084 -13.778 -11.848 1.00 90.06 83 GLU A C 1
ATOM 683 O O . GLU A 1 83 ? 7.812 -14.217 -12.732 1.00 90.06 83 GLU A O 1
ATOM 688 N N . LEU A 1 84 ? 6.280 -12.728 -12.045 1.00 90.75 84 LEU A N 1
ATOM 689 C CA . LEU A 1 84 ? 6.172 -11.967 -13.291 1.00 90.75 84 LEU A CA 1
ATOM 690 C C . LEU A 1 84 ? 7.157 -10.787 -13.357 1.00 90.75 84 LEU A C 1
ATOM 692 O O . LEU A 1 84 ? 6.983 -9.888 -14.177 1.00 90.75 84 LEU A O 1
ATOM 696 N N . ASN A 1 85 ? 8.176 -10.759 -12.492 1.00 89.19 85 ASN A N 1
ATOM 697 C CA . ASN A 1 85 ? 9.141 -9.664 -12.370 1.00 89.19 85 ASN A CA 1
ATOM 698 C C . ASN A 1 85 ? 8.493 -8.294 -12.093 1.00 89.19 85 ASN A C 1
ATOM 700 O O . ASN A 1 85 ? 8.960 -7.284 -12.610 1.00 89.19 85 ASN A O 1
ATOM 704 N N . GLN A 1 86 ? 7.433 -8.249 -11.283 1.00 94.50 86 GLN A N 1
ATOM 705 C CA . GLN A 1 86 ? 6.815 -6.998 -10.821 1.00 94.50 86 GLN A CA 1
ATOM 706 C C . GLN A 1 86 ? 7.254 -6.681 -9.390 1.00 94.50 86 GLN A C 1
ATOM 708 O O . GLN A 1 86 ? 7.699 -7.565 -8.652 1.00 94.50 86 GLN A O 1
ATOM 713 N N . HIS A 1 87 ? 7.093 -5.429 -8.974 1.00 95.69 87 HIS A N 1
ATOM 714 C CA . HIS A 1 87 ? 7.484 -4.961 -7.648 1.00 95.69 87 HIS A CA 1
ATOM 715 C C . HIS A 1 87 ? 6.274 -4.881 -6.717 1.00 95.69 87 HIS A C 1
ATOM 717 O O . HIS A 1 87 ? 5.432 -4.004 -6.879 1.00 95.69 87 HIS A O 1
ATOM 723 N N . SER A 1 88 ? 6.204 -5.766 -5.725 1.00 96.44 88 SER A N 1
ATOM 724 C CA . SER A 1 88 ? 5.162 -5.770 -4.696 1.00 96.44 88 SER A CA 1
ATOM 725 C C . SER A 1 88 ? 5.673 -5.095 -3.428 1.00 96.44 88 SER A C 1
ATOM 727 O O . SER A 1 88 ? 6.708 -5.497 -2.888 1.00 96.44 88 SER A O 1
ATOM 729 N N . PHE A 1 89 ? 4.925 -4.115 -2.929 1.00 96.88 89 PHE A N 1
ATOM 730 C CA . PHE A 1 89 ? 5.190 -3.436 -1.660 1.00 96.88 89 PHE A CA 1
ATOM 731 C C . PHE A 1 89 ? 4.002 -3.616 -0.728 1.00 96.88 89 PHE A C 1
ATOM 733 O O . PHE A 1 89 ? 2.887 -3.285 -1.116 1.00 96.88 89 PHE A O 1
ATOM 740 N N . GLN A 1 90 ? 4.241 -4.107 0.485 1.00 97.31 90 GLN A N 1
ATOM 741 C CA . GLN A 1 90 ? 3.206 -4.337 1.493 1.00 97.31 90 GLN A CA 1
ATOM 742 C C . GLN A 1 90 ? 3.499 -3.527 2.753 1.00 97.31 90 GLN A C 1
ATOM 744 O O . GLN A 1 90 ? 4.629 -3.520 3.227 1.00 97.31 90 GLN A O 1
ATOM 749 N N . THR A 1 91 ? 2.497 -2.865 3.321 1.00 97.12 91 THR A N 1
ATOM 750 C CA . THR A 1 91 ? 2.608 -2.089 4.564 1.00 97.12 91 THR A CA 1
ATOM 751 C C . THR A 1 91 ? 1.418 -2.359 5.479 1.00 97.12 91 THR A C 1
ATOM 753 O O . THR A 1 91 ? 0.310 -2.612 5.008 1.00 97.12 91 THR A O 1
ATOM 756 N N . SER A 1 92 ? 1.639 -2.319 6.791 1.00 97.00 92 SER A N 1
ATOM 757 C CA . SER A 1 92 ? 0.584 -2.516 7.787 1.00 97.00 92 SER A CA 1
ATOM 758 C C . SER A 1 92 ? -0.433 -1.375 7.752 1.00 97.00 92 SER A C 1
ATOM 760 O O . SER A 1 92 ? -0.055 -0.200 7.712 1.00 97.00 92 SER A O 1
ATOM 762 N N . ILE A 1 93 ? -1.717 -1.718 7.851 1.00 96.94 93 ILE A N 1
ATOM 763 C CA . ILE A 1 93 ? -2.807 -0.772 8.105 1.00 96.94 93 ILE A CA 1
ATOM 764 C C . ILE A 1 93 ? -2.962 -0.635 9.616 1.00 96.94 93 ILE A C 1
ATOM 766 O O . ILE A 1 93 ? -3.128 -1.620 10.336 1.00 96.94 93 ILE A O 1
ATOM 770 N N . LEU A 1 94 ? -2.912 0.598 10.103 1.00 96.06 94 LEU A N 1
ATOM 771 C CA . LEU A 1 94 ? -2.926 0.944 11.512 1.00 96.06 94 LEU A CA 1
ATOM 772 C C . LEU A 1 94 ? -4.182 1.735 11.875 1.00 96.06 94 LEU A C 1
ATOM 774 O O . LEU A 1 94 ? -4.446 2.785 11.286 1.00 96.06 94 LEU A O 1
ATOM 778 N N . LYS A 1 95 ? -4.865 1.305 12.938 1.00 95.06 95 LYS A N 1
ATOM 779 C CA . LYS A 1 95 ? -5.896 2.070 13.650 1.00 95.06 95 LYS A CA 1
ATOM 780 C C . LYS A 1 95 ? -5.468 2.241 15.096 1.00 95.06 95 LYS A C 1
ATOM 782 O O . LYS A 1 95 ? -5.123 1.268 15.765 1.00 95.06 95 LYS A O 1
ATOM 787 N N . ASN A 1 96 ? -5.432 3.474 15.598 1.00 92.81 96 ASN A N 1
ATOM 788 C CA . ASN A 1 96 ? -4.968 3.756 16.965 1.00 92.81 96 ASN A CA 1
ATOM 789 C C . ASN A 1 96 ? -3.596 3.122 17.292 1.00 92.81 96 ASN A C 1
ATOM 791 O O . ASN A 1 96 ? -3.374 2.625 18.396 1.00 92.81 96 ASN A O 1
ATOM 795 N N . LYS A 1 97 ? -2.673 3.128 16.315 1.00 91.38 97 LYS A N 1
ATOM 796 C CA . LYS A 1 97 ? -1.332 2.501 16.373 1.00 91.38 97 LYS A CA 1
ATOM 797 C C . LYS A 1 97 ? -1.324 0.968 16.492 1.00 91.38 97 LYS A C 1
ATOM 799 O O . LYS A 1 97 ? -0.253 0.395 16.681 1.00 91.38 97 LYS A O 1
ATOM 804 N N . LYS A 1 98 ? -2.476 0.307 16.385 1.00 94.00 98 LYS A N 1
ATOM 805 C CA . LYS A 1 98 ? -2.585 -1.151 16.297 1.00 94.00 98 LYS A CA 1
ATOM 806 C C . LYS 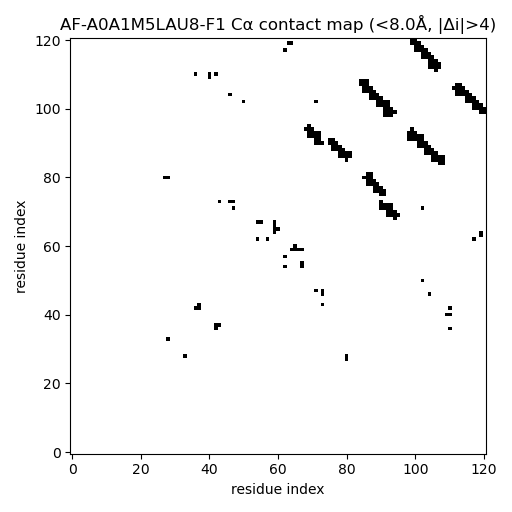A 1 98 ? -2.751 -1.560 14.846 1.00 94.00 98 LYS A C 1
ATOM 808 O O . LYS A 1 98 ? -3.491 -0.913 14.113 1.00 94.00 98 LYS A O 1
ATOM 813 N N . GLU A 1 99 ? -2.069 -2.625 14.458 1.00 95.56 99 GLU A N 1
ATOM 814 C CA . GLU A 1 99 ? -2.258 -3.235 13.148 1.00 95.56 99 GLU A CA 1
ATOM 815 C C . GLU A 1 99 ? -3.625 -3.915 13.080 1.00 95.56 99 GLU A C 1
ATOM 817 O O . GLU A 1 99 ? -3.985 -4.674 13.980 1.00 95.56 99 GLU A O 1
ATOM 822 N N . ILE A 1 100 ? -4.379 -3.604 12.030 1.00 95.50 100 ILE A N 1
ATOM 823 C CA . ILE A 1 100 ? -5.708 -4.169 11.759 1.00 95.50 100 ILE A CA 1
ATOM 824 C C . ILE A 1 100 ? -5.764 -4.893 10.411 1.00 95.50 100 ILE A C 1
ATOM 826 O O . ILE A 1 100 ? -6.822 -5.353 10.007 1.00 95.50 100 ILE A O 1
ATOM 830 N N . GLY A 1 101 ? -4.648 -4.959 9.689 1.00 95.75 101 GLY A N 1
ATOM 831 C CA . GLY A 1 101 ? -4.612 -5.465 8.327 1.00 95.75 101 GLY A CA 1
ATOM 832 C C . GLY A 1 101 ? -3.375 -4.997 7.576 1.00 95.75 101 GLY A C 1
ATOM 833 O O . GLY A 1 101 ? -2.445 -4.441 8.168 1.00 95.75 101 GLY A O 1
ATOM 834 N N . TYR A 1 102 ? -3.376 -5.175 6.260 1.00 96.69 102 TYR A N 1
ATOM 835 C CA . TYR A 1 102 ? -2.287 -4.740 5.393 1.00 96.69 102 TYR A CA 1
ATOM 836 C C . TYR A 1 102 ? -2.791 -4.189 4.063 1.00 96.69 102 TYR A C 1
ATOM 838 O O . TYR A 1 102 ? -3.864 -4.533 3.566 1.00 96.69 102 TYR A O 1
ATOM 846 N N . TYR A 1 103 ? -1.964 -3.323 3.493 1.00 97.38 103 TYR A N 1
ATOM 847 C CA . TYR A 1 103 ? -2.146 -2.742 2.180 1.00 97.38 103 TYR A CA 1
ATOM 848 C C . TYR A 1 103 ? -0.972 -3.127 1.288 1.00 97.38 103 TYR A C 1
ATOM 850 O O . TYR A 1 103 ? 0.184 -2.907 1.661 1.00 97.38 103 TYR A O 1
ATOM 858 N N . THR A 1 104 ? -1.261 -3.680 0.117 1.00 96.94 104 THR A N 1
ATOM 859 C CA . THR A 1 104 ? -0.256 -4.107 -0.858 1.00 96.94 104 THR A CA 1
ATOM 860 C C . THR A 1 104 ? -0.481 -3.391 -2.176 1.00 96.94 104 THR A C 1
ATOM 862 O O . THR A 1 104 ? -1.607 -3.322 -2.640 1.00 96.94 104 THR A O 1
ATOM 865 N N . VAL A 1 105 ? 0.587 -2.901 -2.803 1.00 97.25 105 VAL A N 1
ATOM 866 C CA . VAL A 1 105 ? 0.539 -2.299 -4.144 1.00 97.25 105 VAL A CA 1
ATOM 867 C C . VAL A 1 105 ? 1.593 -2.945 -5.030 1.00 97.25 105 VAL A C 1
ATOM 869 O O . VAL A 1 105 ? 2.741 -3.136 -4.607 1.00 97.25 105 VAL A O 1
ATOM 872 N N . ILE A 1 106 ? 1.213 -3.266 -6.263 1.00 96.94 106 ILE A N 1
ATOM 873 C CA . ILE A 1 106 ? 2.084 -3.866 -7.272 1.00 96.94 106 ILE A CA 1
ATOM 874 C C . ILE A 1 106 ? 2.418 -2.831 -8.346 1.00 96.94 106 ILE A C 1
ATOM 876 O O . ILE A 1 106 ? 1.536 -2.173 -8.893 1.00 96.94 106 ILE A O 1
ATOM 880 N N . PHE A 1 107 ? 3.701 -2.725 -8.691 1.00 96.94 107 PHE A N 1
ATOM 881 C CA . PHE A 1 107 ? 4.195 -1.856 -9.756 1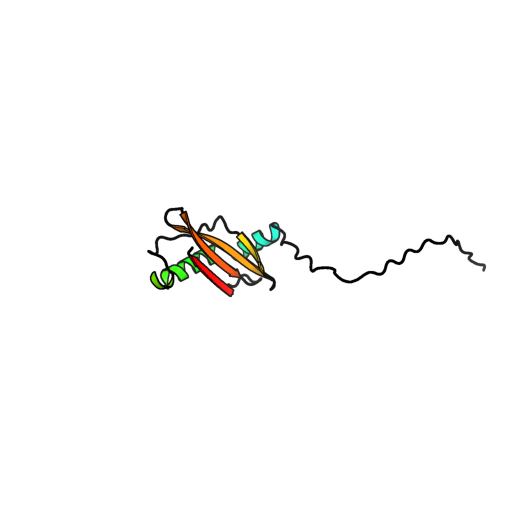.00 96.9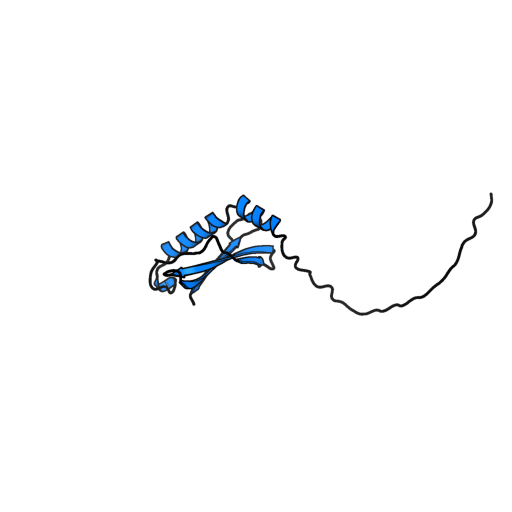4 107 PHE A CA 1
ATOM 882 C C . PHE A 1 107 ? 4.909 -2.630 -10.867 1.00 96.94 107 PHE A C 1
ATOM 884 O O . PHE A 1 107 ? 5.591 -3.627 -10.620 1.00 96.94 107 PHE A O 1
ATOM 891 N N . THR A 1 108 ? 4.818 -2.115 -12.094 1.00 95.62 108 THR A N 1
ATOM 892 C CA . THR A 1 108 ? 5.673 -2.527 -13.215 1.00 95.62 108 THR A CA 1
ATOM 893 C C . THR A 1 108 ? 7.125 -2.084 -12.989 1.00 95.62 108 THR A C 1
ATOM 895 O O . THR A 1 108 ? 7.406 -1.242 -12.131 1.00 95.62 108 THR A O 1
ATOM 898 N N . ASN A 1 109 ? 8.055 -2.584 -13.808 1.00 93.31 109 ASN A N 1
ATOM 899 C CA . ASN A 1 109 ? 9.466 -2.163 -13.792 1.00 93.31 109 ASN A CA 1
ATOM 900 C C . ASN A 1 109 ? 9.661 -0.684 -14.186 1.00 93.31 109 ASN A C 1
ATOM 902 O O . ASN A 1 109 ? 10.667 -0.064 -13.849 1.00 93.31 109 ASN A O 1
ATOM 906 N N . GLU A 1 110 ? 8.687 -0.088 -14.875 1.00 94.50 110 GLU A N 1
ATOM 907 C CA . GLU A 1 110 ? 8.632 1.343 -15.197 1.00 94.50 110 GLU A CA 1
ATOM 908 C C . GLU A 1 110 ? 8.020 2.174 -14.054 1.00 94.50 110 GLU A C 1
ATOM 910 O O . GLU A 1 110 ? 7.919 3.402 -14.148 1.00 94.50 110 GLU A O 1
ATOM 915 N N . GLY A 1 111 ? 7.613 1.519 -12.964 1.00 93.31 111 GLY A N 1
ATOM 916 C CA . GLY A 1 111 ? 7.016 2.135 -11.788 1.00 93.31 111 GLY A CA 1
ATOM 917 C C . GLY A 1 111 ? 5.559 2.542 -11.969 1.00 93.31 111 GLY A C 1
ATOM 918 O O . GLY A 1 111 ? 5.105 3.432 -11.247 1.00 93.31 111 GLY A O 1
ATOM 919 N N . ASN A 1 112 ? 4.830 1.954 -12.920 1.00 95.44 112 ASN A N 1
ATOM 920 C CA . ASN A 1 112 ? 3.386 2.155 -13.064 1.00 95.44 112 ASN A CA 1
ATOM 921 C C . ASN A 1 112 ? 2.632 1.208 -12.133 1.00 95.44 112 ASN A C 1
ATOM 923 O O . ASN A 1 112 ? 3.040 0.064 -11.982 1.00 95.44 112 ASN A O 1
ATOM 927 N N . GLU A 1 113 ? 1.572 1.691 -11.494 1.00 95.44 113 GLU A N 1
ATOM 928 C CA . GLU A 1 113 ? 0.719 0.874 -10.624 1.00 95.44 113 GLU A CA 1
ATOM 929 C C . GLU A 1 113 ? -0.072 -0.123 -11.477 1.00 95.44 113 GLU A C 1
ATOM 931 O O . GLU A 1 113 ? -0.593 0.250 -12.530 1.00 95.44 113 GLU A O 1
ATOM 936 N N . ILE A 1 114 ? -0.081 -1.387 -11.060 1.00 95.06 114 ILE A N 1
ATOM 937 C CA . ILE A 1 114 ? -0.779 -2.488 -11.737 1.00 95.06 114 ILE A CA 1
ATOM 938 C C . ILE A 1 114 ? -2.049 -2.833 -10.974 1.00 95.06 114 ILE A C 1
ATOM 940 O O . ILE A 1 114 ? -3.102 -2.977 -11.585 1.00 95.06 114 ILE A O 1
ATOM 944 N N . ASP A 1 115 ? -1.906 -3.016 -9.664 1.00 94.44 115 ASP A N 1
ATOM 945 C CA . ASP A 1 115 ? -2.955 -3.539 -8.799 1.00 94.44 115 ASP A CA 1
ATOM 946 C C . ASP A 1 115 ? -2.681 -3.159 -7.343 1.00 94.44 115 ASP A C 1
ATOM 948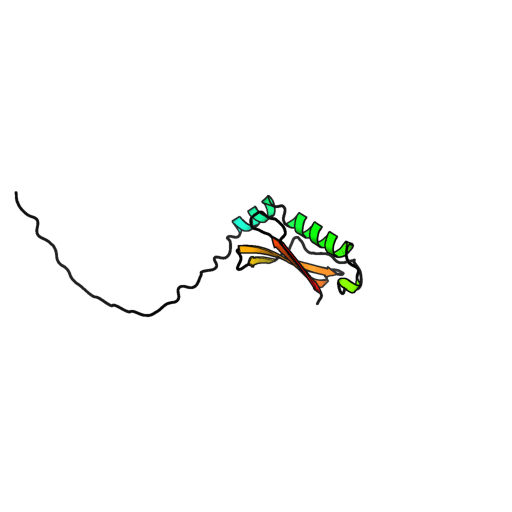 O O . ASP A 1 115 ? -1.524 -2.907 -6.964 1.00 94.44 115 ASP A O 1
ATOM 952 N N . ASP A 1 116 ? -3.730 -3.167 -6.533 1.00 94.44 116 ASP A N 1
ATOM 953 C CA . ASP A 1 116 ? -3.694 -2.904 -5.104 1.00 94.44 116 ASP A CA 1
ATOM 954 C C . ASP A 1 116 ? -4.617 -3.849 -4.315 1.00 94.44 116 ASP A C 1
ATOM 956 O O . ASP A 1 116 ? -5.655 -4.315 -4.775 1.00 94.44 116 ASP A O 1
ATOM 960 N N . PHE A 1 117 ? -4.213 -4.176 -3.087 1.00 92.81 117 PHE A N 1
ATOM 961 C CA . PHE A 1 117 ? -4.956 -5.060 -2.196 1.00 92.81 117 PHE A CA 1
ATOM 962 C C . PHE A 1 117 ? -5.070 -4.429 -0.823 1.00 92.81 117 PHE A C 1
ATOM 964 O O . PHE A 1 117 ? -4.067 -4.071 -0.205 1.00 92.81 117 PHE A O 1
ATOM 971 N N . PHE A 1 118 ? -6.295 -4.367 -0.322 1.00 94.31 118 PHE A N 1
ATOM 972 C CA . PHE A 1 118 ? -6.616 -3.898 1.013 1.00 94.31 118 PHE A CA 1
ATOM 973 C C . PHE A 1 118 ? -7.271 -5.041 1.785 1.00 94.31 118 PHE A C 1
ATOM 975 O O . PHE A 1 118 ? -8.327 -5.532 1.390 1.00 94.31 118 PHE A O 1
ATOM 982 N N . VAL A 1 119 ? -6.628 -5.492 2.861 1.00 94.69 119 VAL A N 1
ATOM 983 C CA . VAL A 1 119 ? -7.093 -6.633 3.658 1.00 94.69 119 VAL A CA 1
ATOM 984 C C . VAL A 1 119 ? -7.164 -6.229 5.123 1.00 94.69 119 VAL A C 1
ATOM 986 O O . VAL A 1 119 ? -6.179 -5.739 5.671 1.00 94.69 119 VAL A O 1
ATOM 989 N N . ILE A 1 120 ? -8.323 -6.452 5.744 1.00 94.56 120 ILE A N 1
ATOM 990 C CA . ILE A 1 120 ? -8.583 -6.257 7.177 1.00 94.56 120 ILE A CA 1
ATOM 991 C C . ILE A 1 120 ? -8.677 -7.627 7.851 1.00 94.56 120 ILE A C 1
ATOM 993 O O . ILE A 1 120 ? -9.279 -8.543 7.286 1.00 94.56 120 ILE A O 1
ATOM 997 N N . ASN A 1 121 ? -8.063 -7.754 9.029 1.00 86.56 121 ASN A N 1
ATOM 998 C CA . ASN A 1 121 ? -8.035 -8.972 9.845 1.00 86.56 121 ASN A CA 1
ATOM 999 C C . ASN A 1 121 ? -9.238 -9.089 10.785 1.00 86.56 121 ASN A C 1
ATOM 1001 O O . ASN A 1 121 ? -9.735 -8.040 11.252 1.00 86.56 121 ASN A O 1
#

Radius of gyration: 26.42 Å; Cα contacts (8 Å, |Δi|>4): 136; chains: 1; bounding box: 81×50×58 Å

Secondary structure (DSSP, 8-state):
-----PPP-------------------PPPHHHHHHHHHHHTHHHHHHHHHHHHHHHS-TTTTT-S-S--EEEEEEEEEEE-TTS-EEEEEEEEETTEEEEEEEEEE-TT--EEEEEEEE-